Protein AF-A0A7C1WM89-F1 (afdb_monomer)

Secondary structure (DSSP, 8-state):
-HHHHHHHHHHHHHHHT------EEEEE-TTTHHHHHHHHHHHHHTT--EEEEEGGGT----

pLDDT: mean 85.48, std 12.08, range [55.12, 97.5]

Structure (mmCIF, N/CA/C/O backbone):
data_A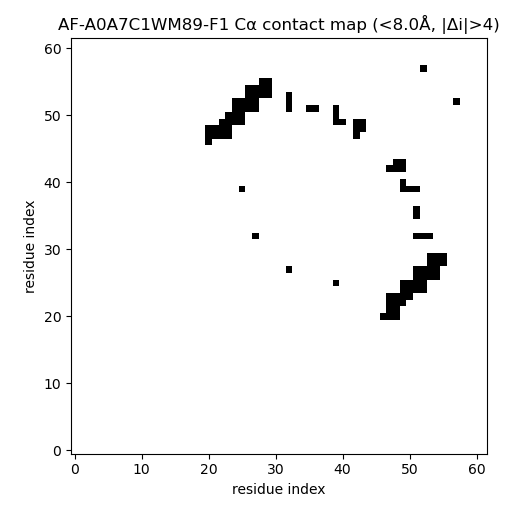F-A0A7C1WM89-F1
#
_entry.id   AF-A0A7C1WM89-F1
#
loop_
_atom_site.group_PDB
_atom_site.id
_atom_site.type_symbol
_atom_site.label_atom_id
_atom_site.label_alt_id
_atom_site.label_comp_id
_atom_site.label_asym_id
_atom_site.label_entity_id
_atom_site.label_seq_id
_atom_site.pdbx_PDB_ins_code
_atom_site.Cartn_x
_atom_site.Cartn_y
_atom_site.Cartn_z
_atom_site.occupancy
_atom_site.B_iso_or_equiv
_atom_site.auth_seq_id
_atom_site.auth_comp_id
_atom_site.auth_asym_id
_atom_site.auth_atom_id
_atom_site.pdbx_PDB_model_num
ATOM 1 N N . MET A 1 1 ? -21.757 1.354 43.439 1.00 61.28 1 MET A N 1
ATOM 2 C CA . MET A 1 1 ? -20.369 1.471 42.928 1.00 61.28 1 MET A CA 1
ATOM 3 C C . MET A 1 1 ? -19.962 0.298 42.032 1.00 61.28 1 MET A C 1
ATOM 5 O O . MET A 1 1 ? -19.557 0.547 40.908 1.00 61.28 1 MET A O 1
ATOM 9 N N . LYS A 1 2 ? -20.152 -0.966 42.449 1.00 72.56 2 LYS A N 1
ATOM 10 C CA . LYS A 1 2 ? -19.780 -2.161 41.650 1.00 72.56 2 LYS A CA 1
ATOM 11 C C . LYS A 1 2 ? -20.448 -2.247 40.263 1.00 72.56 2 LYS A C 1
ATOM 13 O O . LYS A 1 2 ? -19.796 -2.611 39.296 1.00 72.56 2 LYS A O 1
ATOM 18 N N . LYS A 1 3 ? -21.720 -1.836 40.153 1.00 77.06 3 LYS A N 1
ATOM 19 C CA . LYS A 1 3 ? -22.458 -1.795 38.874 1.00 77.06 3 LYS A CA 1
ATOM 20 C C . LYS A 1 3 ? -21.836 -0.822 37.863 1.00 77.06 3 LYS A C 1
ATOM 22 O O . LYS A 1 3 ? -21.774 -1.139 36.688 1.00 77.06 3 LYS A O 1
ATOM 27 N N . CYS A 1 4 ? -21.319 0.319 38.324 1.00 82.94 4 CYS A N 1
ATOM 28 C CA . CYS A 1 4 ? -20.659 1.299 37.455 1.00 82.94 4 CYS A CA 1
ATOM 29 C C . CYS A 1 4 ? -19.322 0.757 36.921 1.00 82.94 4 CYS A C 1
ATOM 31 O O . CYS A 1 4 ? -19.028 0.872 35.737 1.00 82.94 4 CYS A O 1
ATOM 33 N N . LEU A 1 5 ? -18.561 0.067 37.781 1.00 86.81 5 LEU A N 1
ATOM 34 C CA . LEU A 1 5 ? -17.298 -0.575 37.406 1.00 86.81 5 LEU A CA 1
ATOM 35 C C . LEU A 1 5 ? -17.480 -1.660 36.327 1.00 86.81 5 LEU A C 1
ATOM 37 O O . LEU A 1 5 ? -16.618 -1.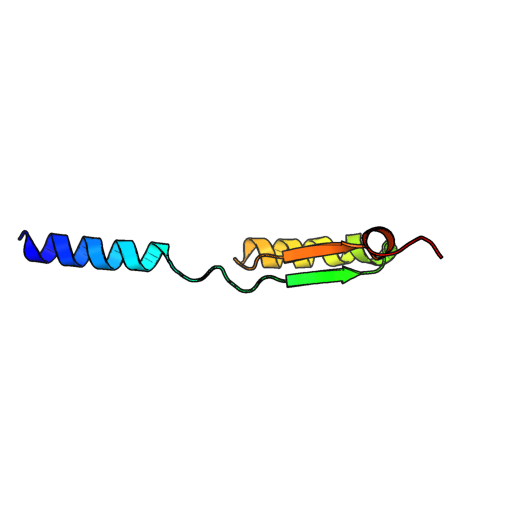831 35.466 1.00 86.81 5 LEU A O 1
ATOM 41 N N . PHE A 1 6 ? -18.613 -2.371 36.371 1.00 88.62 6 PHE A N 1
ATOM 42 C CA . PHE A 1 6 ? -18.993 -3.363 35.366 1.00 88.62 6 PHE A CA 1
ATOM 43 C C . PHE A 1 6 ? -19.272 -2.717 34.002 1.00 88.62 6 PHE A C 1
ATOM 45 O O . PHE A 1 6 ? -18.736 -3.173 32.997 1.00 88.62 6 PHE A O 1
ATOM 52 N N . PHE A 1 7 ? -20.034 -1.617 33.962 1.00 88.94 7 PHE A N 1
ATOM 53 C CA . PHE A 1 7 ? -20.296 -0.893 32.712 1.00 88.94 7 PHE A CA 1
ATOM 54 C C . PHE A 1 7 ? -19.025 -0.295 32.097 1.00 88.94 7 PHE A C 1
ATOM 56 O O . PHE A 1 7 ? -18.852 -0.363 30.885 1.00 88.94 7 PHE A O 1
ATOM 63 N N . ILE A 1 8 ? -18.105 0.222 32.919 1.00 90.69 8 ILE A N 1
ATOM 64 C CA . ILE A 1 8 ? -16.808 0.729 32.442 1.00 90.69 8 ILE A CA 1
ATOM 65 C C . ILE A 1 8 ? -15.977 -0.399 31.814 1.00 90.69 8 ILE A C 1
ATOM 67 O O . ILE A 1 8 ? -15.442 -0.219 30.724 1.00 90.69 8 ILE A O 1
ATOM 71 N N . ASN A 1 9 ? -15.911 -1.573 32.454 1.00 85.62 9 ASN A N 1
ATOM 72 C CA . ASN A 1 9 ? -15.220 -2.735 31.882 1.00 85.62 9 ASN A CA 1
ATOM 73 C C . ASN A 1 9 ? -15.848 -3.196 30.562 1.00 85.62 9 ASN A C 1
ATOM 75 O O . ASN A 1 9 ? -15.128 -3.524 29.624 1.00 85.62 9 ASN A O 1
ATOM 79 N N . LEU A 1 10 ? -17.180 -3.191 30.477 1.00 87.19 10 LEU A N 1
ATOM 80 C CA . LEU A 1 10 ? -17.896 -3.603 29.273 1.00 87.19 10 LEU A CA 1
ATOM 81 C C . LEU A 1 10 ? -17.605 -2.670 28.088 1.00 87.19 10 LEU A C 1
ATOM 83 O O . LEU A 1 10 ? -17.354 -3.144 26.985 1.00 87.19 10 LEU A O 1
ATOM 87 N N . ILE A 1 11 ? -17.578 -1.355 28.318 1.00 85.56 11 ILE A N 1
ATOM 88 C CA . ILE A 1 11 ? -17.245 -0.365 27.282 1.00 85.56 11 ILE A CA 1
ATOM 89 C C . ILE A 1 11 ? -15.789 -0.523 26.828 1.00 85.56 11 ILE A C 1
ATOM 91 O O . ILE A 1 11 ? -15.513 -0.481 25.630 1.00 85.56 11 ILE A O 1
ATOM 95 N N . LEU A 1 12 ? -14.864 -0.753 27.765 1.00 83.06 12 LEU A N 1
ATOM 96 C CA . L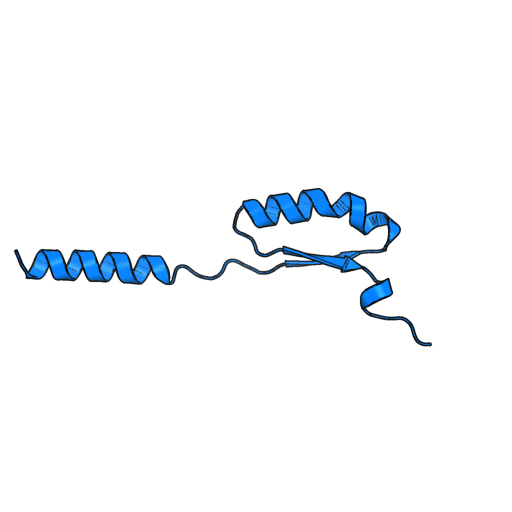EU A 1 12 ? -13.449 -0.947 27.448 1.00 83.06 12 LEU A CA 1
ATOM 97 C C . LEU A 1 12 ? -13.222 -2.203 26.593 1.00 83.06 12 LEU A C 1
ATOM 99 O O . LEU A 1 12 ? -12.436 -2.171 25.653 1.00 83.06 12 LEU A O 1
ATOM 103 N N . ALA A 1 13 ? -13.946 -3.288 26.885 1.00 81.44 13 ALA A N 1
ATOM 104 C CA . ALA A 1 13 ? -13.865 -4.532 26.124 1.00 81.44 13 ALA A CA 1
ATOM 105 C C . ALA A 1 13 ? -14.351 -4.366 24.674 1.00 81.44 13 ALA A C 1
ATOM 107 O O . ALA A 1 13 ? -13.745 -4.921 23.764 1.00 81.44 13 ALA A O 1
ATOM 108 N N . VAL A 1 14 ? -15.399 -3.567 24.438 1.00 78.44 14 VAL A N 1
ATOM 109 C CA . VAL A 1 14 ? -15.926 -3.310 23.083 1.00 78.44 14 VAL A CA 1
ATOM 110 C C . VAL A 1 14 ? -14.944 -2.494 22.232 1.00 78.44 14 VAL A C 1
ATOM 112 O O . VAL A 1 14 ? -14.861 -2.718 21.028 1.00 78.44 14 VAL A O 1
ATOM 115 N N . MET A 1 15 ? -14.150 -1.602 22.835 1.00 69.50 15 MET A N 1
ATOM 116 C CA . MET A 1 15 ? -13.148 -0.818 22.096 1.00 69.50 15 MET A CA 1
ATOM 117 C C . MET A 1 15 ? -11.966 -1.650 21.575 1.00 69.50 15 MET A C 1
ATOM 119 O O . MET A 1 15 ? -11.326 -1.243 20.610 1.00 69.50 15 MET A O 1
ATOM 123 N N . VAL A 1 16 ? -11.681 -2.814 22.171 1.00 69.00 16 VAL A N 1
ATOM 124 C CA . VAL A 1 16 ? -10.578 -3.696 21.738 1.00 69.00 16 VAL A CA 1
ATOM 125 C C . VAL A 1 16 ? -10.915 -4.447 20.444 1.00 69.00 16 VAL A C 1
ATOM 127 O O . VAL A 1 16 ? -10.013 -4.782 19.685 1.00 69.00 16 VAL A O 1
ATOM 130 N N . PHE A 1 17 ? -12.201 -4.667 20.160 1.00 61.56 17 PHE A N 1
ATOM 131 C CA . PHE A 1 17 ? -12.675 -5.358 18.954 1.00 61.56 17 PHE A CA 1
ATOM 132 C C . PHE A 1 17 ? -13.092 -4.400 17.830 1.00 61.56 17 PHE A C 1
ATOM 134 O O . PHE A 1 17 ? -13.864 -4.784 16.953 1.00 61.56 17 PHE A O 1
ATOM 141 N N . ALA A 1 18 ? -12.621 -3.148 17.854 1.00 61.09 18 ALA A N 1
ATOM 142 C CA . ALA A 1 18 ? -12.800 -2.254 16.719 1.00 61.09 18 ALA A CA 1
ATOM 143 C C . ALA A 1 18 ? -12.140 -2.885 15.479 1.00 61.09 18 ALA A C 1
ATOM 145 O O . ALA A 1 18 ? -10.956 -3.215 15.502 1.00 61.09 18 ALA A O 1
ATOM 146 N N . ASP A 1 19 ? -12.967 -3.093 14.457 1.00 61.00 19 ASP A N 1
ATOM 147 C CA . ASP A 1 19 ? -12.723 -3.849 13.228 1.00 61.00 19 ASP A CA 1
ATOM 148 C C . ASP A 1 19 ? -11.302 -3.658 12.665 1.00 61.00 19 ASP A C 1
ATOM 150 O O . ASP A 1 19 ? -10.813 -2.527 12.558 1.00 61.00 19 ASP A O 1
ATOM 154 N N . GLU A 1 20 ? -10.637 -4.756 12.287 1.00 67.56 20 GLU A N 1
ATOM 155 C CA . GLU A 1 20 ? -9.380 -4.686 11.540 1.00 67.56 20 GLU A CA 1
ATOM 156 C C . GLU A 1 20 ? -9.685 -3.989 10.208 1.00 67.56 20 GLU A C 1
ATOM 158 O O . GLU A 1 20 ? -10.245 -4.590 9.293 1.00 67.56 20 GLU A O 1
ATOM 163 N N . GLY A 1 21 ? -9.373 -2.692 10.121 1.00 69.19 21 GLY A N 1
ATOM 164 C CA . GLY A 1 21 ? -9.689 -1.860 8.962 1.00 69.19 21 GLY A CA 1
ATOM 165 C C . GLY A 1 21 ? -9.290 -2.507 7.629 1.00 69.19 21 GLY A C 1
ATOM 166 O O . GLY A 1 21 ? -8.372 -3.3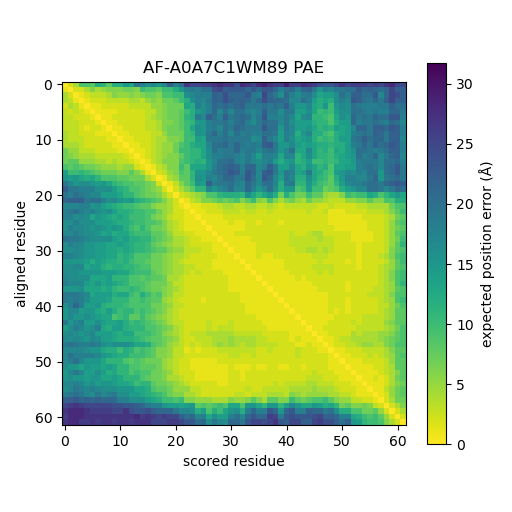27 7.559 1.00 69.19 21 GLY A O 1
ATOM 167 N N . ALA A 1 22 ? -9.981 -2.120 6.552 1.00 77.44 22 ALA A N 1
ATOM 168 C CA . ALA A 1 22 ? -9.842 -2.724 5.226 1.00 77.44 22 ALA A CA 1
ATOM 169 C C . ALA A 1 22 ? -8.376 -2.964 4.804 1.00 77.44 22 ALA A C 1
ATOM 171 O O . ALA A 1 22 ? -7.513 -2.094 4.952 1.00 77.44 22 ALA A O 1
ATOM 172 N N . ARG A 1 23 ? -8.110 -4.148 4.239 1.00 90.25 23 ARG A N 1
ATOM 173 C CA . ARG A 1 23 ? -6.775 -4.574 3.797 1.00 90.25 23 ARG A CA 1
ATOM 174 C C . ARG A 1 23 ? -6.613 -4.328 2.298 1.00 90.25 23 ARG A C 1
ATOM 176 O O . ARG A 1 23 ? -7.443 -4.771 1.509 1.00 90.25 23 ARG A O 1
ATOM 183 N N . TYR A 1 24 ? -5.540 -3.652 1.908 1.00 92.00 24 TYR A N 1
ATOM 184 C CA . TYR A 1 24 ? -5.229 -3.309 0.523 1.00 92.00 24 TYR A CA 1
ATOM 185 C C . TYR A 1 24 ? -4.006 -4.084 0.038 1.00 92.00 24 TYR A C 1
ATOM 187 O O . TYR A 1 24 ? -2.951 -4.086 0.675 1.00 92.00 24 TYR A O 1
ATOM 195 N N . LEU A 1 25 ? -4.147 -4.706 -1.130 1.00 94.00 25 LEU A N 1
ATOM 196 C CA . LEU A 1 25 ? -3.054 -5.303 -1.882 1.00 94.00 25 LEU A CA 1
ATOM 197 C C . LEU A 1 25 ? -2.863 -4.488 -3.160 1.00 94.00 25 LEU A C 1
ATOM 199 O O . LEU A 1 25 ? -3.754 -4.443 -4.005 1.00 94.00 25 LEU A O 1
ATOM 203 N N . ILE A 1 26 ? -1.714 -3.833 -3.293 1.00 94.62 26 ILE A N 1
ATOM 204 C CA . ILE A 1 26 ? -1.363 -3.070 -4.487 1.00 94.62 26 ILE A CA 1
ATOM 205 C C . ILE A 1 26 ? -0.421 -3.924 -5.324 1.00 94.62 26 ILE A C 1
ATOM 207 O O . ILE A 1 26 ? 0.714 -4.178 -4.925 1.00 94.62 26 ILE A O 1
ATOM 211 N N . ILE A 1 27 ? -0.901 -4.359 -6.484 1.00 95.00 27 ILE A N 1
ATOM 212 C CA . ILE A 1 27 ? -0.109 -5.099 -7.463 1.00 95.00 27 ILE A CA 1
ATOM 213 C C . ILE A 1 27 ? 0.426 -4.096 -8.478 1.00 95.00 27 ILE A C 1
ATOM 215 O O . ILE A 1 27 ? -0.345 -3.343 -9.070 1.00 95.00 27 ILE A O 1
ATOM 219 N N . SER A 1 28 ? 1.744 -4.064 -8.656 1.00 94.56 28 SER A N 1
ATOM 220 C CA . SER A 1 28 ? 2.400 -3.099 -9.537 1.00 94.56 28 SER A CA 1
ATOM 221 C C . SER A 1 28 ? 3.534 -3.735 -10.334 1.00 94.56 28 SER A C 1
ATOM 223 O O . SER A 1 28 ? 4.078 -4.770 -9.949 1.00 94.56 28 SER A O 1
ATOM 225 N N . THR A 1 29 ? 3.919 -3.101 -11.441 1.00 94.69 29 THR A N 1
ATOM 226 C CA . THR A 1 29 ? 5.160 -3.450 -12.139 1.00 94.69 29 THR A CA 1
ATOM 227 C C . THR A 1 29 ? 6.363 -3.150 -11.241 1.00 94.69 29 THR A C 1
ATOM 229 O O . THR A 1 29 ? 6.335 -2.228 -10.421 1.00 94.69 29 THR A O 1
ATOM 232 N N . ASP A 1 30 ? 7.456 -3.889 -11.419 1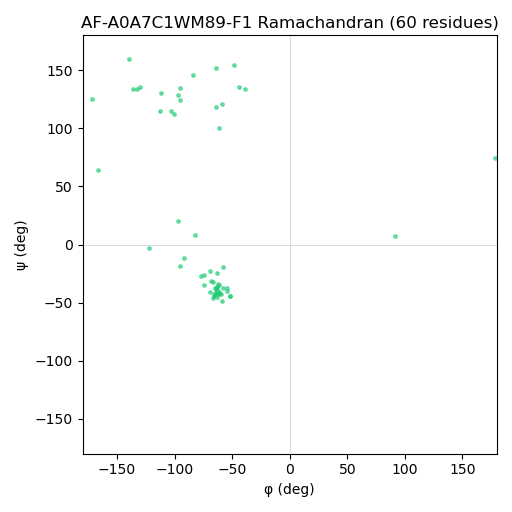.00 94.62 30 ASP A N 1
ATOM 233 C CA . ASP A 1 30 ? 8.698 -3.711 -10.658 1.00 94.62 30 ASP A CA 1
ATOM 234 C C . ASP A 1 30 ? 9.236 -2.277 -10.716 1.00 94.62 30 ASP A C 1
ATOM 236 O O . ASP A 1 30 ? 9.697 -1.745 -9.708 1.00 94.62 30 ASP A O 1
ATOM 240 N N . ALA A 1 31 ? 9.110 -1.624 -11.875 1.00 96.19 31 ALA A N 1
ATOM 241 C CA . ALA A 1 31 ? 9.548 -0.247 -12.079 1.00 96.19 31 ALA A CA 1
ATOM 242 C C . ALA A 1 31 ? 8.736 0.774 -11.263 1.00 96.19 31 ALA A C 1
ATOM 244 O O . ALA A 1 31 ? 9.270 1.803 -10.852 1.00 96.19 31 ALA A O 1
ATOM 245 N N . LEU A 1 32 ? 7.448 0.507 -11.024 1.00 96.50 32 LEU A N 1
ATOM 246 C CA . LEU A 1 32 ? 6.546 1.429 -10.331 1.00 96.50 32 LEU A CA 1
ATOM 247 C C . LEU A 1 32 ? 6.422 1.133 -8.834 1.00 96.50 32 LEU A C 1
ATOM 249 O O . LEU A 1 32 ? 6.017 2.013 -8.074 1.00 96.50 32 LEU A O 1
ATOM 253 N N . ALA A 1 33 ? 6.786 -0.069 -8.382 1.00 95.50 33 ALA A N 1
ATOM 254 C CA . ALA A 1 33 ? 6.728 -0.438 -6.969 1.00 95.50 33 ALA A CA 1
ATOM 255 C C . ALA A 1 33 ? 7.448 0.562 -6.031 1.00 95.50 33 ALA A C 1
ATOM 257 O O . ALA A 1 33 ? 6.828 0.964 -5.043 1.00 95.50 33 ALA A O 1
ATOM 258 N N . PRO A 1 34 ? 8.667 1.066 -6.334 1.00 96.38 34 PRO A N 1
ATOM 259 C CA . PRO A 1 34 ? 9.334 2.061 -5.488 1.00 96.38 34 PRO A CA 1
ATOM 260 C C . PRO A 1 34 ? 8.566 3.382 -5.378 1.00 96.38 34 PRO A C 1
ATOM 262 O O . PRO A 1 34 ? 8.574 4.014 -4.326 1.00 96.38 34 PRO A O 1
ATOM 265 N N . VAL A 1 35 ? 7.881 3.790 -6.451 1.00 97.50 35 VAL A N 1
ATOM 266 C CA . VAL A 1 35 ? 7.115 5.045 -6.511 1.00 97.50 35 VAL A CA 1
ATOM 267 C C . VAL A 1 35 ? 5.811 4.936 -5.715 1.00 97.50 35 VAL A C 1
ATOM 269 O O . VAL A 1 35 ? 5.388 5.901 -5.086 1.00 97.50 35 VAL A O 1
ATOM 272 N N . ILE A 1 36 ? 5.181 3.757 -5.706 1.00 96.62 36 ILE A N 1
ATOM 273 C CA . ILE A 1 36 ? 3.950 3.492 -4.945 1.00 96.62 36 ILE A CA 1
ATOM 274 C C . ILE A 1 36 ? 4.229 3.284 -3.446 1.00 96.62 36 ILE A C 1
ATOM 276 O O . ILE A 1 36 ? 3.357 3.556 -2.616 1.00 96.62 36 ILE A O 1
ATOM 280 N N . GLN A 1 37 ? 5.428 2.825 -3.078 1.00 96.25 37 GLN A N 1
ATOM 281 C CA . GLN A 1 37 ? 5.769 2.455 -1.701 1.00 96.25 37 GLN A CA 1
ATOM 282 C C . GLN A 1 37 ? 5.450 3.545 -0.650 1.00 96.25 37 GLN A C 1
ATOM 284 O O . GLN A 1 37 ? 4.841 3.202 0.368 1.00 96.25 37 GLN A O 1
ATOM 289 N N . PRO A 1 38 ? 5.759 4.844 -0.862 1.00 96.88 38 PRO A N 1
ATOM 290 C CA . PRO A 1 38 ? 5.446 5.889 0.116 1.00 96.88 38 PRO A CA 1
ATOM 291 C C . PRO A 1 38 ? 3.942 6.060 0.350 1.00 96.88 38 PRO A C 1
ATOM 293 O O . PRO A 1 38 ? 3.510 6.269 1.483 1.00 96.88 38 PRO A O 1
ATOM 296 N N . LEU A 1 39 ? 3.125 5.923 -0.701 1.00 95.19 39 LEU A N 1
ATOM 297 C CA . LEU A 1 39 ? 1.668 5.990 -0.589 1.00 95.19 39 LEU A CA 1
ATOM 298 C C . LEU A 1 39 ? 1.128 4.812 0.231 1.00 95.19 39 LEU A C 1
ATOM 300 O O . LEU A 1 39 ? 0.289 5.005 1.113 1.00 95.19 39 LEU A O 1
ATOM 304 N N . ALA A 1 40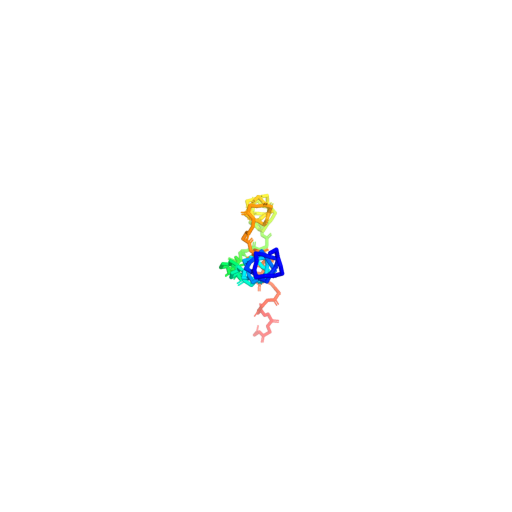 ? 1.626 3.601 -0.033 1.00 95.69 40 ALA A N 1
ATOM 305 C CA . ALA A 1 40 ? 1.250 2.410 0.721 1.00 95.69 40 ALA A CA 1
ATOM 306 C C . ALA A 1 40 ? 1.627 2.541 2.205 1.00 95.69 40 ALA A C 1
ATOM 308 O O . ALA A 1 40 ? 0.821 2.219 3.079 1.00 95.69 40 ALA A O 1
ATOM 309 N N . GLN A 1 41 ? 2.811 3.088 2.493 1.00 95.56 41 GLN A N 1
ATOM 310 C CA . GLN A 1 41 ? 3.273 3.337 3.855 1.00 95.56 41 GLN A CA 1
ATOM 311 C C . GLN A 1 41 ? 2.419 4.390 4.567 1.00 95.56 41 GLN A C 1
ATOM 313 O O . GLN A 1 41 ? 2.012 4.173 5.706 1.00 95.56 41 GLN A O 1
ATOM 318 N N . TRP A 1 42 ? 2.073 5.490 3.894 1.00 94.94 42 TRP A N 1
ATOM 319 C CA . TRP A 1 42 ? 1.176 6.501 4.455 1.00 94.94 42 TRP A CA 1
ATOM 320 C C . TRP A 1 42 ? -0.206 5.921 4.799 1.00 94.94 42 TRP A C 1
ATOM 322 O O . TRP A 1 42 ? -0.736 6.184 5.882 1.00 94.94 42 TRP A O 1
ATOM 332 N N . LYS A 1 43 ? -0.772 5.075 3.924 1.00 92.12 43 LYS A N 1
ATOM 333 C CA . LYS A 1 43 ? -2.027 4.357 4.207 1.00 92.12 43 LYS A CA 1
ATOM 334 C C . LYS A 1 43 ? -1.890 3.426 5.408 1.00 92.12 43 LYS A C 1
ATOM 336 O O . LYS A 1 43 ? -2.759 3.444 6.277 1.00 92.12 43 LYS A O 1
ATOM 341 N N . HIS A 1 44 ? -0.774 2.705 5.507 1.00 91.88 44 HIS A N 1
ATOM 342 C CA . HIS A 1 44 ? -0.481 1.850 6.653 1.00 91.88 44 HIS A CA 1
ATOM 343 C C . HIS A 1 44 ? -0.443 2.610 7.975 1.00 91.88 44 HIS A C 1
ATOM 345 O O . HIS A 1 44 ? -1.144 2.244 8.917 1.00 91.88 44 HIS A O 1
ATOM 351 N N . CYS A 1 45 ? 0.281 3.727 8.020 1.00 89.75 45 CYS A N 1
ATOM 352 C CA . CYS A 1 45 ? 0.331 4.590 9.198 1.00 89.75 45 CYS A CA 1
ATOM 353 C C . CYS A 1 45 ? -1.029 5.214 9.550 1.00 89.75 45 CYS A C 1
ATOM 355 O O . CYS A 1 45 ? -1.264 5.544 10.706 1.00 89.75 45 CYS A O 1
ATOM 357 N N . SER A 1 46 ? -1.936 5.346 8.578 1.00 88.62 46 SER A N 1
ATOM 358 C CA . SER A 1 46 ? -3.297 5.863 8.781 1.00 88.62 46 SER A CA 1
ATOM 359 C C . SER A 1 46 ? -4.286 4.804 9.297 1.00 88.62 46 SER A C 1
ATOM 361 O O . SER A 1 46 ? -5.486 5.060 9.336 1.00 88.62 46 SER A O 1
ATOM 363 N N . GLY A 1 47 ? -3.805 3.610 9.665 1.00 87.06 47 GLY A N 1
ATOM 364 C CA . GLY A 1 47 ? -4.625 2.516 10.194 1.00 87.06 47 GLY A CA 1
ATOM 365 C C . GLY A 1 47 ? -5.161 1.544 9.137 1.00 87.06 47 GLY A C 1
ATOM 366 O O . GLY A 1 47 ? -5.955 0.670 9.466 1.00 87.06 47 GLY A O 1
ATOM 367 N N . MET A 1 48 ? -4.734 1.661 7.875 1.00 88.31 48 MET A N 1
ATOM 368 C CA . MET A 1 48 ? -5.164 0.780 6.784 1.00 88.31 48 MET A CA 1
ATOM 369 C C . MET A 1 48 ? -4.073 -0.233 6.447 1.00 88.31 48 MET A C 1
ATOM 371 O O . MET A 1 48 ? -3.016 0.129 5.941 1.00 88.31 48 MET A O 1
ATOM 375 N N . GLN A 1 49 ? -4.305 -1.524 6.669 1.00 90.38 49 GLN A N 1
ATOM 376 C CA . GLN A 1 49 ? -3.300 -2.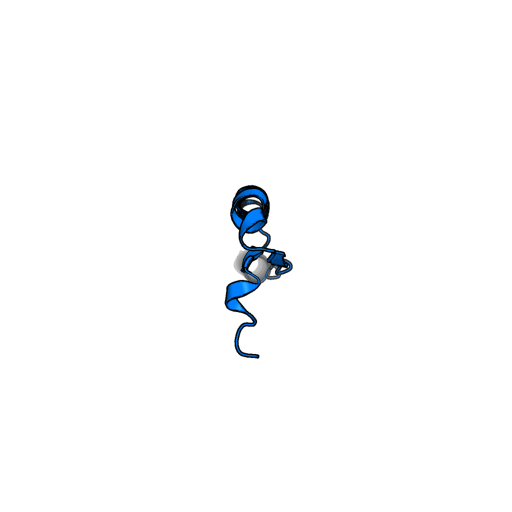538 6.343 1.00 90.38 49 GLN A CA 1
ATOM 377 C C . GLN A 1 49 ? -3.045 -2.562 4.829 1.00 90.38 49 GLN A C 1
ATOM 379 O O . GLN A 1 49 ? -3.962 -2.814 4.055 1.00 90.38 49 GLN A O 1
ATOM 384 N N . CYS A 1 50 ? -1.818 -2.276 4.392 1.00 94.25 50 CYS A N 1
ATOM 385 C CA . CYS A 1 50 ? -1.500 -2.101 2.977 1.00 94.25 50 CYS A CA 1
ATOM 386 C C . CYS A 1 50 ? -0.195 -2.821 2.633 1.00 94.25 50 CYS A C 1
ATOM 388 O O . CYS A 1 50 ? 0.792 -2.689 3.359 1.00 94.25 50 CYS A O 1
ATOM 390 N N . LYS A 1 51 ? -0.185 -3.576 1.531 1.00 93.56 51 LYS A N 1
ATOM 391 C CA . LYS A 1 51 ? 0.994 -4.291 1.026 1.00 93.56 51 LYS A CA 1
ATOM 392 C C . LYS A 1 51 ? 1.160 -4.042 -0.468 1.00 93.56 51 LYS A C 1
ATOM 394 O O . LYS A 1 51 ? 0.202 -4.177 -1.225 1.00 93.56 51 LYS A O 1
ATOM 399 N N . VAL A 1 52 ? 2.382 -3.729 -0.887 1.00 96.06 52 VAL A N 1
ATOM 400 C CA . VAL A 1 52 ? 2.771 -3.664 -2.301 1.00 96.06 52 VAL A CA 1
ATOM 401 C C . VAL A 1 52 ? 3.390 -5.001 -2.693 1.00 96.06 52 VAL A C 1
ATOM 403 O O . VAL A 1 52 ? 4.198 -5.545 -1.939 1.00 96.06 52 VAL A O 1
ATOM 406 N N . VAL A 1 53 ? 2.999 -5.534 -3.846 1.00 95.44 53 VAL A N 1
ATOM 407 C CA . VAL A 1 53 ? 3.560 -6.753 -4.437 1.00 95.44 53 VAL A CA 1
ATOM 408 C C . VAL A 1 53 ? 3.910 -6.474 -5.893 1.00 95.44 53 VAL A C 1
ATOM 410 O O . VAL A 1 53 ? 3.139 -5.830 -6.612 1.00 95.44 53 VAL A O 1
ATOM 413 N N . LYS A 1 54 ? 5.089 -6.925 -6.320 1.00 95.38 54 LYS A N 1
ATOM 414 C CA . LYS A 1 54 ? 5.559 -6.768 -7.701 1.00 95.38 54 LYS A CA 1
ATOM 415 C C . LYS A 1 54 ? 5.004 -7.885 -8.579 1.00 95.38 54 LYS A C 1
ATOM 417 O O . LYS A 1 54 ? 4.882 -9.017 -8.122 1.00 95.38 54 LYS A O 1
ATOM 422 N N . LEU A 1 55 ? 4.713 -7.592 -9.847 1.00 93.00 55 LEU A N 1
ATOM 423 C CA . LEU A 1 55 ? 4.277 -8.606 -10.819 1.00 93.00 55 LEU A CA 1
ATOM 424 C C . LEU A 1 55 ? 5.265 -9.782 -10.911 1.00 93.00 55 LEU A C 1
ATOM 426 O O . LEU A 1 55 ? 4.829 -10.930 -10.935 1.00 93.00 55 LEU A O 1
ATOM 430 N N . SER A 1 56 ? 6.574 -9.506 -10.868 1.00 92.25 56 SER A N 1
ATOM 431 C CA . SER A 1 56 ? 7.632 -10.530 -10.854 1.00 92.25 56 SER A CA 1
ATOM 432 C C . SER A 1 56 ? 7.550 -11.521 -9.684 1.00 92.25 56 SER A C 1
ATOM 434 O O . SER A 1 56 ? 8.122 -12.604 -9.758 1.00 92.25 56 SER A O 1
ATOM 436 N N . GLU A 1 57 ? 6.836 -11.178 -8.607 1.00 90.06 57 GLU A N 1
ATOM 437 C CA . GLU A 1 57 ? 6.671 -12.014 -7.412 1.00 90.06 57 GLU A CA 1
ATOM 438 C C . GLU A 1 57 ? 5.430 -12.918 -7.484 1.00 90.06 57 GLU A C 1
ATOM 440 O O . GLU A 1 57 ? 5.278 -13.804 -6.645 1.00 90.06 57 GLU A O 1
ATOM 445 N N . ILE A 1 58 ? 4.532 -12.694 -8.452 1.00 86.25 58 ILE A N 1
ATOM 446 C CA . ILE A 1 58 ? 3.232 -13.382 -8.559 1.00 86.25 58 ILE A CA 1
ATOM 447 C C . ILE A 1 58 ? 3.017 -14.124 -9.885 1.00 86.25 58 ILE A C 1
ATOM 449 O O . ILE A 1 58 ? 2.010 -14.817 -10.018 1.00 86.25 58 ILE A O 1
ATOM 453 N N . GLY A 1 59 ? 3.951 -14.047 -10.838 1.00 71.69 59 GLY A N 1
ATOM 454 C CA . GLY A 1 59 ? 3.902 -14.843 -12.067 1.00 71.69 59 GLY A CA 1
ATOM 455 C C . GLY A 1 59 ? 5.176 -14.736 -12.907 1.00 71.69 59 GLY A C 1
ATOM 456 O O . GLY A 1 59 ? 5.597 -13.639 -13.264 1.00 71.69 59 GLY A O 1
ATOM 457 N N . GLY A 1 60 ? 5.773 -15.888 -13.225 1.00 63.38 60 GLY A N 1
ATOM 458 C CA . GLY A 1 60 ? 6.978 -16.007 -14.047 1.00 63.38 60 GLY A CA 1
ATOM 459 C C . GLY A 1 60 ? 7.427 -17.461 -14.191 1.00 63.38 60 GLY A C 1
ATOM 460 O O . GLY A 1 60 ? 8.379 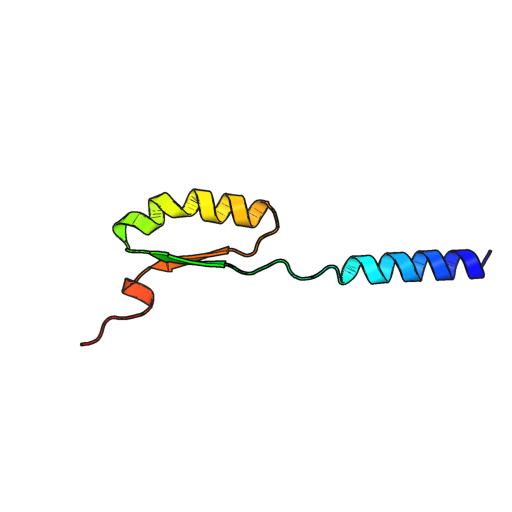-17.868 -13.534 1.00 63.38 60 GLY A O 1
ATOM 461 N N . ALA A 1 61 ? 6.711 -18.238 -15.005 1.00 55.47 61 ALA A N 1
ATOM 462 C CA . ALA A 1 61 ? 7.157 -19.523 -15.546 1.00 55.47 61 ALA A CA 1
ATOM 463 C C . ALA A 1 61 ? 6.221 -19.957 -16.690 1.00 55.47 61 ALA A C 1
ATOM 465 O O . ALA A 1 61 ? 5.533 -20.964 -16.558 1.00 55.47 61 ALA A O 1
ATOM 466 N N . ASP A 1 62 ? 6.202 -19.184 -17.778 1.00 55.12 62 ASP A N 1
ATOM 467 C CA . ASP A 1 62 ? 5.739 -19.649 -19.091 1.00 55.12 62 ASP A CA 1
ATOM 468 C C . ASP A 1 62 ? 6.903 -19.512 -20.085 1.00 55.12 62 ASP A C 1
ATOM 470 O O . ASP A 1 62 ? 7.553 -18.436 -20.070 1.00 55.12 62 ASP A O 1
#

Mean predicted aligned error: 9.07 Å

Radius of gyration: 20.13 Å; Cα contacts (8 Å, |Δi|>4): 51; chains: 1; bounding box: 32×26×62 Å

Nearest PDB structures (foldseek):
  3od1-assembly1_B  TM=6.430E-01  e=7.881E-01  Halalkalibacterium halodurans
  4b1f-assembly1_B  TM=5.413E-01  e=4.998E+00  Helicobacter pylori
  5jv5-assembly1_B  TM=6.307E-01  e=9.253E+00  Trypanosoma brucei brucei

Organism: NCBI:txid2052148

Solvent-accessible surface area (backbone atoms only — not comparable to full-atom values): 3814 Å² total; per-residue (Å²): 112,72,70,59,56,50,53,53,53,53,54,56,56,57,64,73,66,60,71,86,47,71,75,46,79,46,78,35,52,70,87,48,42,74,72,46,44,62,58,40,50,53,40,34,77,72,62,27,49,50,45,83,45,41,46,79,78,77,60,88,87,129

InterPro domains:
  IPR001769 Gingipain [PF01364] (19-58)
  IPR029031 Gingipain, N-terminal superfamily [G3DSA:3.40.50.10390] (14-62)

Sequ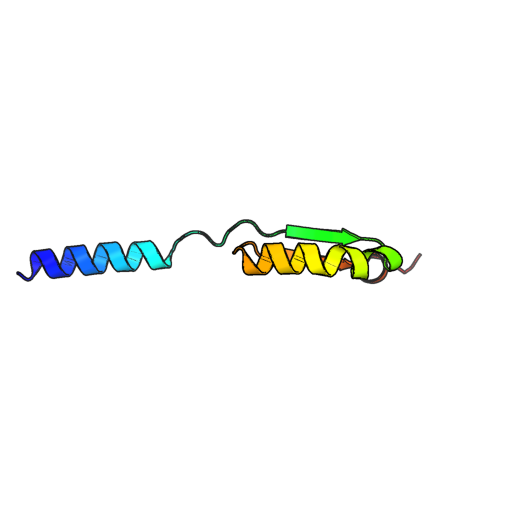ence (62 aa):
MKKCLFFINLILAVMVFADEGARYLIISTDALAPVIQPLAQWKHCSGMQCKVVKLSEIGGAD

Foldseek 3Di:
DVVVVVVVVVVVVVVVPPDQAEAEEAEEAPVCQVVCVVVQVVCVVVRYHYDYDHPVRVDDDD